Protein AF-A0A6M3IMD1-F1 (afdb_monomer_lite)

Foldseek 3Di:
DDDDPQFPDKDFDADPVRHTDQWIWTQGPVRDIDTDGVVPVDDDDPVVVVVVQVVVCVVVVHHDDDPDPPPPPDDD

Structure (mmCIF, N/CA/C/O backbone):
data_AF-A0A6M3IMD1-F1
#
_entry.id   AF-A0A6M3IMD1-F1
#
loop_
_atom_site.group_PDB
_atom_site.id
_atom_site.type_symbol
_atom_site.label_atom_id
_atom_site.label_alt_id
_atom_site.label_comp_id
_atom_site.label_asym_id
_atom_site.label_entity_id
_atom_site.label_seq_id
_atom_site.pdbx_PDB_ins_code
_atom_site.Cartn_x
_atom_site.Cartn_y
_atom_site.Cartn_z
_atom_site.occupancy
_atom_site.B_iso_or_equiv
_atom_site.auth_seq_id
_atom_site.auth_comp_id
_atom_site.auth_asym_id
_atom_site.auth_atom_id
_atom_site.pdbx_PDB_model_num
ATOM 1 N N . TRP A 1 1 ? -9.352 -8.192 3.854 1.00 56.94 1 TRP A N 1
ATOM 2 C CA . TRP A 1 1 ? -8.104 -7.413 3.694 1.00 56.94 1 TRP A CA 1
ATOM 3 C C . TRP A 1 1 ? -6.966 -8.128 4.404 1.00 56.94 1 TRP A C 1
ATOM 5 O O . TRP A 1 1 ? -7.155 -8.526 5.544 1.00 56.94 1 TRP A O 1
ATOM 15 N N . LYS A 1 2 ? -5.812 -8.318 3.754 1.00 69.75 2 LYS A N 1
ATOM 16 C CA . LYS A 1 2 ? -4.637 -8.979 4.348 1.00 69.75 2 LYS A CA 1
ATOM 17 C C . LYS A 1 2 ? -3.517 -7.948 4.483 1.00 69.75 2 LYS A C 1
ATOM 19 O O . LYS A 1 2 ? -3.146 -7.329 3.492 1.00 69.75 2 LYS A O 1
ATOM 24 N N . LYS A 1 3 ? -3.018 -7.723 5.702 1.00 77.06 3 LYS A N 1
ATOM 25 C CA . LYS A 1 3 ? -1.862 -6.842 5.932 1.00 77.06 3 LYS A CA 1
ATOM 26 C C . LYS A 1 3 ? -0.605 -7.579 5.474 1.00 77.06 3 LYS A C 1
ATOM 28 O O . LYS A 1 3 ? -0.343 -8.680 5.957 1.00 77.06 3 LYS A O 1
ATOM 33 N N . VAL A 1 4 ? 0.151 -6.984 4.557 1.00 82.38 4 VAL A N 1
ATOM 34 C CA . VAL A 1 4 ? 1.489 -7.470 4.203 1.00 82.38 4 VAL A CA 1
ATOM 35 C C . VAL A 1 4 ? 2.438 -6.999 5.307 1.00 82.38 4 VAL A C 1
ATOM 37 O O . VAL A 1 4 ? 2.481 -5.810 5.617 1.00 82.38 4 VAL A O 1
ATOM 40 N N . LYS A 1 5 ? 3.103 -7.940 5.981 1.00 86.19 5 LYS A N 1
ATOM 41 C CA . LYS A 1 5 ? 4.078 -7.663 7.049 1.00 86.19 5 LYS A CA 1
ATOM 42 C C . LYS A 1 5 ? 5.494 -7.694 6.471 1.00 86.19 5 LYS A C 1
ATOM 44 O O . LYS A 1 5 ? 5.705 -8.341 5.451 1.00 86.19 5 LYS A O 1
ATOM 49 N N . GLY A 1 6 ? 6.432 -7.027 7.143 1.00 89.19 6 GLY A N 1
ATOM 50 C CA . GLY A 1 6 ? 7.845 -7.031 6.753 1.00 89.19 6 GLY A CA 1
ATOM 51 C C . GLY A 1 6 ? 8.117 -6.307 5.436 1.00 89.19 6 GLY A C 1
ATOM 52 O O . GLY A 1 6 ? 8.976 -6.741 4.680 1.00 89.19 6 GLY A O 1
ATOM 53 N N . VAL A 1 7 ? 7.349 -5.255 5.129 1.00 92.25 7 VAL A N 1
ATOM 54 C CA . VAL A 1 7 ? 7.599 -4.384 3.973 1.00 92.25 7 VAL A CA 1
ATOM 55 C C . VAL A 1 7 ? 8.701 -3.397 4.347 1.00 92.25 7 VAL A C 1
ATOM 57 O O . VA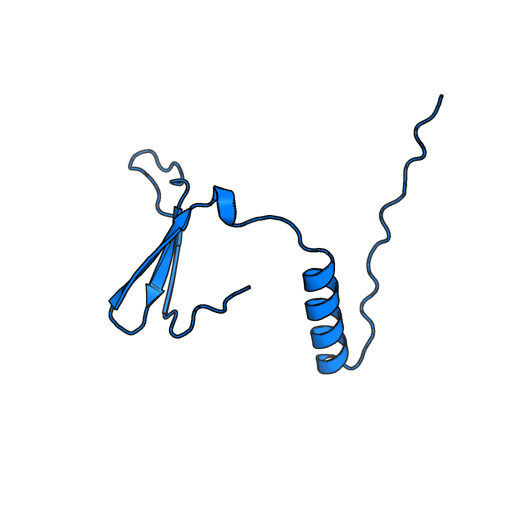L A 1 7 ? 8.542 -2.638 5.300 1.00 92.25 7 VAL A O 1
ATOM 60 N N . THR A 1 8 ? 9.796 -3.406 3.595 1.00 95.31 8 THR A N 1
ATOM 61 C CA . THR A 1 8 ? 10.952 -2.515 3.778 1.00 95.31 8 THR A CA 1
ATOM 62 C C . THR A 1 8 ? 10.928 -1.319 2.836 1.00 95.31 8 THR A C 1
ATOM 64 O O . THR A 1 8 ? 11.566 -0.308 3.111 1.00 95.31 8 THR A O 1
ATOM 67 N N . GLY A 1 9 ? 10.170 -1.411 1.745 1.00 91.62 9 GLY A N 1
ATOM 68 C CA . GLY A 1 9 ? 9.962 -0.314 0.811 1.00 91.62 9 GLY A CA 1
ATOM 69 C C . GLY A 1 9 ? 8.863 -0.626 -0.194 1.00 91.62 9 GLY A C 1
ATOM 70 O O . GLY A 1 9 ? 8.422 -1.770 -0.329 1.00 91.62 9 GLY A O 1
ATOM 71 N N . ASP A 1 10 ? 8.435 0.394 -0.921 1.00 91.00 10 ASP A N 1
ATOM 72 C CA . ASP A 1 10 ? 7.460 0.274 -1.992 1.00 91.00 10 ASP A CA 1
ATOM 73 C C . ASP A 1 10 ? 7.818 1.183 -3.167 1.00 91.00 10 ASP A C 1
ATOM 75 O O . ASP A 1 10 ? 8.462 2.216 -3.004 1.00 91.00 10 ASP A O 1
ATOM 79 N N . THR A 1 11 ? 7.429 0.776 -4.372 1.00 89.69 11 THR A N 1
ATOM 80 C CA . THR A 1 11 ? 7.616 1.595 -5.569 1.00 89.69 11 THR A CA 1
ATOM 81 C C . THR A 1 11 ? 6.548 1.316 -6.619 1.00 89.69 11 THR A C 1
ATOM 83 O O . THR A 1 11 ? 5.885 0.272 -6.609 1.00 89.69 11 THR A O 1
ATOM 86 N N . ILE A 1 12 ? 6.392 2.262 -7.538 1.00 87.06 12 ILE A N 1
ATOM 87 C CA . ILE A 1 12 ? 5.675 2.081 -8.796 1.00 87.06 12 ILE A CA 1
ATOM 88 C C . ILE A 1 12 ? 6.750 1.951 -9.867 1.00 87.06 12 ILE A C 1
ATOM 90 O O . ILE A 1 12 ? 7.627 2.804 -9.975 1.00 87.06 12 ILE A O 1
ATOM 94 N N . VAL A 1 13 ? 6.719 0.852 -10.615 1.00 84.25 13 VAL A N 1
ATOM 95 C CA . VAL A 1 13 ? 7.706 0.628 -11.675 1.00 84.25 13 VAL A CA 1
ATOM 96 C C . VAL A 1 13 ? 7.341 1.507 -12.858 1.00 84.25 13 VAL A C 1
ATOM 98 O O . VAL A 1 13 ? 6.181 1.545 -13.256 1.00 84.25 13 VAL A O 1
ATOM 101 N N . GLU A 1 14 ? 8.318 2.197 -13.427 1.00 85.81 14 GLU A N 1
ATOM 102 C CA . GLU A 1 14 ? 8.160 2.952 -14.665 1.00 85.81 14 GLU A CA 1
ATOM 103 C C . GLU A 1 14 ? 8.819 2.192 -15.819 1.00 85.81 14 GLU A C 1
ATOM 105 O O . GLU A 1 14 ? 9.798 1.471 -15.638 1.00 85.81 14 GLU A O 1
ATOM 110 N N . THR A 1 15 ? 8.244 2.324 -17.007 1.00 82.06 15 THR A N 1
ATOM 111 C CA . THR A 1 15 ? 8.866 1.892 -18.264 1.00 82.06 15 THR A CA 1
ATOM 112 C C . THR A 1 15 ? 9.952 2.882 -18.686 1.00 82.06 15 THR A C 1
ATOM 114 O O . THR A 1 15 ? 9.982 4.010 -18.197 1.00 82.06 15 THR A O 1
ATOM 117 N N . ASP A 1 16 ? 10.779 2.510 -19.666 1.00 84.88 16 ASP A N 1
ATOM 118 C CA . ASP A 1 16 ? 11.840 3.371 -20.225 1.00 84.88 16 ASP A CA 1
ATOM 119 C C . ASP A 1 16 ? 11.326 4.718 -20.779 1.00 84.88 16 ASP A C 1
ATOM 121 O O . ASP A 1 16 ? 12.093 5.661 -20.951 1.00 84.88 16 ASP A O 1
ATOM 125 N N . ASN A 1 17 ? 10.016 4.827 -21.028 1.00 86.81 17 ASN A N 1
ATOM 126 C CA . ASN A 1 17 ? 9.341 6.050 -21.469 1.00 86.81 17 ASN A CA 1
ATOM 127 C C . ASN A 1 17 ? 8.726 6.856 -20.304 1.00 86.81 17 ASN A C 1
ATOM 129 O O . ASN A 1 17 ? 7.813 7.652 -20.532 1.00 86.81 17 ASN A O 1
ATOM 133 N N . ASN A 1 18 ? 9.146 6.608 -19.059 1.00 80.19 18 ASN A N 1
ATOM 134 C CA . ASN A 1 18 ? 8.593 7.183 -17.824 1.00 80.19 18 ASN A CA 1
ATOM 135 C C . ASN A 1 18 ? 7.077 6.956 -17.644 1.00 80.19 18 ASN A C 1
ATOM 137 O O . ASN A 1 18 ? 6.399 7.698 -16.932 1.00 80.19 18 ASN A O 1
ATOM 141 N N . GLN A 1 19 ? 6.497 5.941 -18.294 1.00 81.06 19 GLN A N 1
ATOM 142 C CA . GLN A 1 19 ? 5.111 5.553 -18.023 1.00 81.06 19 GLN A CA 1
ATOM 143 C C . GLN A 1 19 ? 5.072 4.548 -16.881 1.00 81.06 19 GLN A C 1
ATOM 145 O O . GLN A 1 19 ? 5.704 3.495 -16.975 1.00 81.06 19 GLN A O 1
ATOM 150 N N . ALA A 1 20 ? 4.285 4.844 -15.846 1.00 76.88 20 ALA A N 1
ATOM 151 C CA . ALA A 1 20 ? 4.018 3.918 -14.755 1.00 76.88 20 ALA A CA 1
ATOM 152 C C . ALA A 1 20 ? 3.426 2.604 -15.290 1.00 76.88 20 ALA A C 1
ATOM 154 O O . ALA A 1 20 ? 2.351 2.580 -15.896 1.00 76.88 20 ALA A O 1
ATOM 155 N N . MET A 1 21 ? 4.115 1.497 -15.035 1.00 81.56 21 MET A N 1
ATOM 156 C CA . MET A 1 21 ? 3.571 0.162 -15.210 1.00 81.56 21 MET A CA 1
ATOM 157 C C . MET A 1 21 ? 2.390 -0.031 -14.254 1.00 81.56 21 MET A C 1
ATOM 159 O O . MET A 1 21 ? 2.396 0.483 -13.132 1.00 81.56 21 MET A O 1
ATOM 163 N N . PRO A 1 22 ? 1.370 -0.814 -14.640 1.00 83.62 22 PRO A N 1
ATOM 164 C CA . PRO A 1 22 ? 0.187 -1.035 -13.818 1.00 83.62 22 PRO A CA 1
ATOM 165 C C . PRO A 1 22 ? 0.455 -2.029 -12.673 1.00 83.62 22 PRO A C 1
ATOM 167 O O . PRO A 1 22 ? -0.395 -2.862 -12.372 1.00 83.62 22 PRO A O 1
ATOM 170 N N . VAL A 1 23 ? 1.620 -1.956 -12.026 1.00 86.88 23 VAL A N 1
ATOM 171 C CA . VAL A 1 23 ? 2.046 -2.797 -10.903 1.00 86.88 23 VAL A CA 1
ATOM 172 C C . VAL A 1 23 ? 2.722 -1.928 -9.843 1.00 86.88 23 VAL A C 1
ATOM 174 O O . VAL A 1 23 ? 3.636 -1.159 -10.136 1.00 86.88 23 VAL A O 1
ATOM 177 N N . ARG A 1 24 ? 2.296 -2.091 -8.588 1.00 88.25 24 ARG A N 1
ATOM 178 C CA . ARG A 1 24 ? 3.031 -1.624 -7.408 1.00 88.25 24 ARG A CA 1
ATOM 179 C C . ARG A 1 24 ? 3.870 -2.772 -6.875 1.00 88.25 24 ARG A C 1
ATOM 181 O O . ARG A 1 24 ? 3.354 -3.875 -6.705 1.00 88.25 24 ARG A O 1
ATOM 188 N N . VAL A 1 25 ? 5.127 -2.505 -6.565 1.00 91.25 25 VAL A N 1
ATOM 189 C CA . VAL A 1 25 ? 6.048 -3.504 -6.022 1.00 91.25 25 VAL A CA 1
ATOM 190 C C . VAL A 1 25 ? 6.312 -3.189 -4.560 1.00 91.25 25 VAL A C 1
ATOM 192 O O . VAL A 1 25 ? 6.684 -2.067 -4.224 1.00 91.25 25 VAL A O 1
ATOM 195 N N . LEU A 1 26 ? 6.112 -4.179 -3.693 1.00 93.19 26 LEU A N 1
ATOM 196 C CA . LEU A 1 26 ? 6.519 -4.130 -2.291 1.00 93.19 26 LEU A CA 1
ATOM 197 C C . LEU A 1 26 ? 7.808 -4.931 -2.120 1.00 93.19 26 LEU A C 1
ATOM 199 O O . LEU A 1 26 ? 7.862 -6.096 -2.514 1.00 93.19 26 LEU A O 1
ATOM 203 N N . PHE A 1 27 ? 8.821 -4.328 -1.510 1.00 94.56 27 PHE A N 1
ATOM 204 C CA . PHE A 1 27 ? 10.056 -5.003 -1.123 1.00 94.56 27 PHE A CA 1
ATOM 205 C C . PHE A 1 27 ? 9.913 -5.537 0.297 1.00 94.56 27 PHE A C 1
ATOM 207 O O . PHE A 1 27 ? 9.454 -4.816 1.185 1.00 94.56 27 PHE A O 1
ATOM 214 N N . LEU A 1 28 ? 10.280 -6.799 0.506 1.00 94.56 28 LEU A N 1
ATOM 215 C CA . LEU A 1 28 ? 10.163 -7.469 1.796 1.00 94.56 28 LEU A CA 1
ATOM 216 C C . LEU A 1 28 ? 11.529 -7.625 2.483 1.00 94.56 28 LEU A C 1
ATOM 218 O O . LEU A 1 28 ? 12.580 -7.585 1.842 1.00 94.56 28 LEU A O 1
ATOM 222 N N . GLU A 1 29 ? 11.527 -7.830 3.800 1.00 94.75 29 GLU A N 1
ATOM 223 C CA . GLU A 1 29 ? 12.7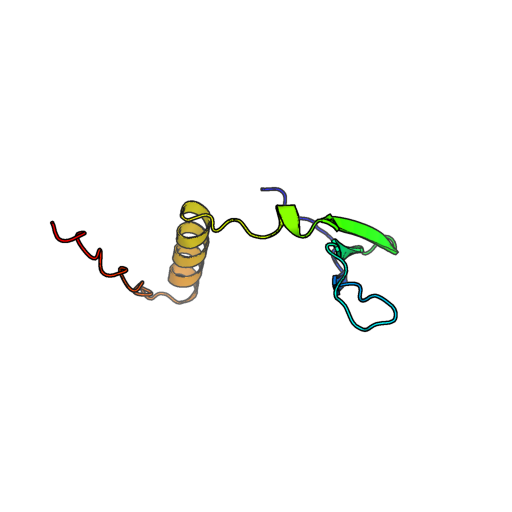42 -8.043 4.611 1.00 94.75 29 GLU A CA 1
ATOM 224 C C . GLU A 1 29 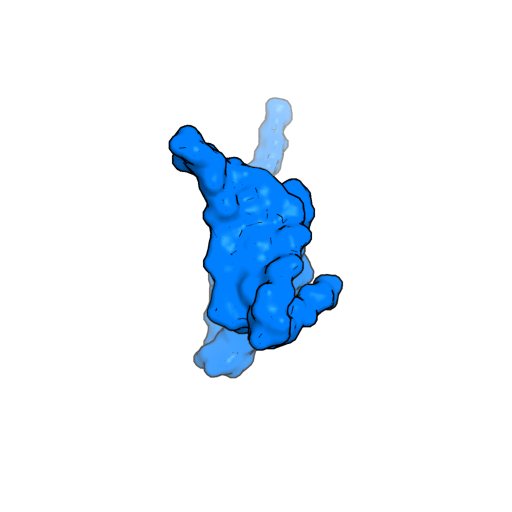? 13.568 -9.251 4.145 1.00 94.75 29 GLU A C 1
ATOM 226 O O . GLU A 1 29 ? 14.798 -9.226 4.178 1.00 94.75 29 GLU A O 1
ATOM 231 N N . ASN A 1 30 ? 12.901 -10.291 3.641 1.00 93.88 30 ASN A N 1
ATOM 232 C CA . ASN A 1 30 ? 13.540 -11.485 3.084 1.00 93.88 30 ASN A CA 1
ATOM 233 C C . ASN A 1 30 ? 14.108 -11.274 1.664 1.00 93.88 30 ASN A C 1
ATOM 235 O O . ASN A 1 30 ? 14.533 -12.239 1.034 1.00 93.88 30 ASN A O 1
ATOM 239 N N . LYS A 1 31 ? 14.141 -10.026 1.172 1.00 88.38 31 LYS A N 1
ATOM 240 C CA . LYS A 1 31 ? 14.576 -9.621 -0.178 1.00 88.38 31 LYS A CA 1
ATOM 241 C C . LYS A 1 31 ? 13.669 -10.102 -1.315 1.00 88.38 31 LYS A C 1
ATOM 243 O O . LYS A 1 31 ? 13.993 -9.870 -2.480 1.00 88.38 31 LYS A O 1
ATOM 248 N N . GLU A 1 32 ? 12.536 -10.725 -1.005 1.00 92.56 32 GLU A N 1
ATOM 249 C CA . GLU A 1 32 ? 11.507 -11.013 -1.998 1.00 92.56 32 GLU A CA 1
ATOM 250 C C . GLU A 1 32 ? 10.737 -9.742 -2.372 1.00 92.56 32 GLU A C 1
ATOM 252 O O . GLU A 1 32 ? 10.804 -8.703 -1.703 1.00 92.56 32 GLU A O 1
ATOM 257 N N . ARG A 1 33 ? 9.999 -9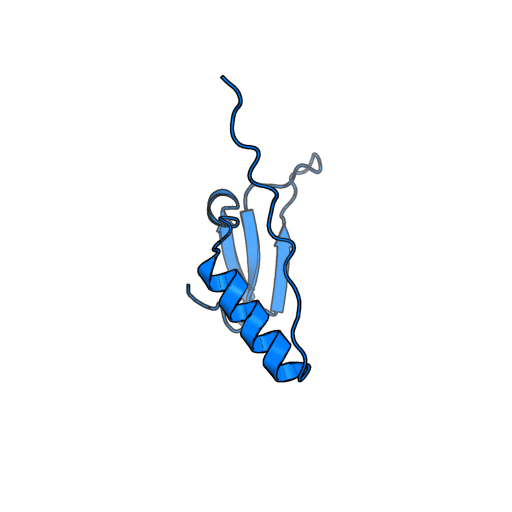.835 -3.480 1.00 91.25 33 ARG A N 1
ATOM 258 C CA . ARG A 1 33 ? 9.176 -8.751 -4.010 1.00 91.25 33 ARG A CA 1
ATOM 259 C C . ARG A 1 33 ? 7.762 -9.252 -4.228 1.00 91.25 33 ARG A C 1
ATOM 261 O O . ARG A 1 33 ? 7.566 -10.339 -4.764 1.00 91.25 33 ARG A O 1
ATOM 268 N N . LEU A 1 34 ? 6.789 -8.445 -3.828 1.00 90.75 34 LEU A N 1
ATOM 269 C CA . LEU A 1 34 ? 5.379 -8.722 -4.056 1.00 90.75 34 LEU A CA 1
ATOM 270 C C . LEU A 1 34 ? 4.830 -7.710 -5.059 1.00 90.75 34 LEU A C 1
ATOM 272 O O . LEU A 1 34 ? 4.798 -6.510 -4.787 1.00 90.75 34 LEU A O 1
ATOM 276 N N . GLU A 1 35 ? 4.410 -8.209 -6.218 1.00 89.75 35 GLU A N 1
ATOM 277 C CA . GLU A 1 35 ? 3.842 -7.408 -7.299 1.00 89.75 35 GLU A CA 1
ATOM 278 C C . GLU A 1 35 ? 2.318 -7.369 -7.178 1.00 89.75 35 GLU A C 1
ATOM 280 O O . GLU A 1 35 ? 1.645 -8.401 -7.176 1.00 89.75 35 GLU A O 1
ATOM 285 N N . ILE A 1 36 ? 1.763 -6.165 -7.052 1.00 86.50 36 ILE A N 1
ATOM 286 C CA . ILE A 1 36 ? 0.326 -5.936 -6.921 1.00 86.50 36 ILE A CA 1
ATOM 287 C C . ILE A 1 36 ? -0.153 -5.189 -8.162 1.00 86.50 36 ILE A C 1
ATOM 289 O O . ILE A 1 36 ? 0.203 -4.018 -8.326 1.00 86.50 36 ILE A O 1
ATOM 293 N N . PRO A 1 37 ? -0.988 -5.799 -9.022 1.00 86.00 37 PRO A N 1
ATOM 294 C CA . PRO A 1 37 ? -1.535 -5.079 -10.159 1.00 86.00 37 PRO A CA 1
ATOM 295 C C . PRO A 1 37 ? -2.404 -3.909 -9.681 1.00 86.00 37 PRO A C 1
ATOM 297 O O . PRO A 1 37 ? -3.271 -4.062 -8.815 1.00 86.00 37 PRO A O 1
ATOM 300 N N . MET A 1 38 ? -2.186 -2.724 -10.250 1.00 79.12 38 MET A N 1
ATOM 301 C CA . MET A 1 38 ? -2.862 -1.488 -9.846 1.00 79.12 38 MET A CA 1
ATOM 302 C C . MET A 1 38 ? -4.368 -1.499 -10.115 1.00 79.12 38 MET A C 1
ATOM 304 O O . MET A 1 38 ? -5.115 -0.803 -9.431 1.00 79.12 38 MET A O 1
ATOM 308 N N . SER A 1 39 ? -4.839 -2.363 -11.014 1.00 75.38 39 SER A N 1
ATOM 309 C CA . SER A 1 39 ? -6.267 -2.637 -11.209 1.00 75.38 39 SER A CA 1
ATOM 310 C C . SER A 1 39 ? -6.967 -3.151 -9.942 1.00 75.38 39 SER A C 1
ATOM 312 O O . SER A 1 39 ? -8.168 -2.937 -9.777 1.00 75.38 39 SER A O 1
ATOM 314 N N . PHE A 1 40 ? -6.232 -3.780 -9.018 1.00 66.69 40 PHE A N 1
ATOM 315 C CA . PHE A 1 40 ? -6.754 -4.243 -7.730 1.00 66.69 40 PHE A CA 1
ATOM 316 C C . PHE A 1 40 ? -6.603 -3.213 -6.600 1.00 66.69 40 PHE A C 1
ATOM 318 O O . PHE A 1 40 ? -7.182 -3.402 -5.531 1.00 66.69 40 PHE A O 1
ATOM 325 N N . LEU A 1 41 ? -5.826 -2.140 -6.797 1.00 63.59 41 LEU A N 1
ATOM 326 C CA . LEU A 1 41 ? -5.294 -1.339 -5.690 1.00 63.59 41 LEU A CA 1
ATOM 327 C C . LEU A 1 41 ? -6.235 -0.268 -5.136 1.00 63.59 41 LEU A C 1
ATOM 329 O O . LEU A 1 41 ? -6.008 0.182 -4.015 1.00 63.59 41 LEU A O 1
ATOM 333 N N . ILE A 1 42 ? -7.282 0.152 -5.855 1.00 64.38 42 ILE A N 1
ATOM 334 C CA . ILE A 1 42 ? -8.083 1.302 -5.408 1.00 64.38 42 ILE A CA 1
ATOM 335 C C . ILE A 1 42 ? -9.572 1.095 -5.687 1.00 64.38 42 ILE A C 1
ATOM 337 O O . ILE A 1 42 ? -10.144 1.633 -6.631 1.00 64.38 42 ILE A O 1
ATOM 341 N N . ARG A 1 43 ? -10.239 0.343 -4.810 1.00 67.88 43 ARG A N 1
ATOM 342 C CA . ARG A 1 43 ? -11.665 0.571 -4.559 1.00 67.88 43 ARG A CA 1
ATOM 343 C C . ARG A 1 43 ? -11.793 1.266 -3.221 1.00 67.88 43 ARG A C 1
ATOM 345 O O . ARG A 1 43 ? -11.326 0.750 -2.206 1.00 67.88 43 ARG A O 1
ATOM 352 N N . PHE A 1 44 ? -12.420 2.438 -3.229 1.00 75.88 44 PHE A N 1
ATOM 353 C CA . PHE A 1 44 ? -12.818 3.088 -1.991 1.00 75.88 44 PHE A CA 1
ATOM 354 C C . PHE A 1 44 ? -13.709 2.123 -1.200 1.00 75.88 44 PHE A C 1
ATOM 356 O O . PHE A 1 44 ? -14.718 1.641 -1.716 1.00 75.88 44 PHE A O 1
ATOM 363 N N . SER A 1 45 ? -13.315 1.820 0.036 1.00 81.44 45 SER A N 1
ATOM 364 C CA . SER A 1 45 ? -14.136 1.065 0.978 1.00 81.44 45 SER A CA 1
ATOM 365 C C . SER A 1 45 ? -14.653 2.032 2.031 1.00 81.44 45 SER A C 1
ATOM 367 O O . SER A 1 45 ? -13.876 2.585 2.809 1.00 81.44 45 SER A O 1
ATOM 369 N N . GLN A 1 46 ? -15.968 2.237 2.032 1.00 85.50 46 GLN A N 1
ATOM 370 C CA . GLN A 1 46 ? -16.635 3.108 2.993 1.00 85.50 46 GLN A CA 1
ATOM 371 C C . GLN A 1 46 ? -16.494 2.582 4.427 1.00 85.50 46 GLN A C 1
ATOM 373 O O . GLN A 1 46 ? -16.254 3.366 5.335 1.00 85.50 46 GLN A O 1
ATOM 378 N N . GLU A 1 47 ? -16.597 1.266 4.614 1.00 87.38 47 GLU A N 1
ATOM 379 C CA . GLU A 1 47 ? -16.379 0.598 5.902 1.00 87.38 47 GLU A CA 1
ATOM 380 C C . GLU A 1 47 ? -14.985 0.927 6.450 1.00 87.38 47 GLU A C 1
ATOM 382 O O . GLU A 1 47 ? -14.852 1.516 7.516 1.00 87.38 47 GLU A O 1
ATOM 387 N N . ARG A 1 48 ? -13.946 0.699 5.638 1.00 82.56 48 ARG A N 1
ATOM 388 C CA . ARG A 1 48 ? -12.556 0.957 6.032 1.00 82.56 48 ARG A CA 1
ATOM 389 C C . ARG A 1 48 ? -12.271 2.434 6.295 1.00 82.56 48 ARG A C 1
ATOM 391 O O . ARG A 1 48 ? -11.414 2.759 7.109 1.00 82.56 48 ARG A O 1
ATOM 398 N N . PHE A 1 49 ? -12.948 3.329 5.581 1.00 89.31 49 PHE A N 1
ATOM 399 C CA . PHE A 1 49 ? -12.859 4.759 5.849 1.00 89.31 49 PHE A CA 1
ATOM 400 C C . PHE A 1 49 ? -13.340 5.090 7.269 1.00 89.31 49 PHE A C 1
ATOM 402 O O . PHE A 1 49 ? -12.662 5.841 7.967 1.00 89.31 49 PHE A O 1
ATOM 409 N N . TYR A 1 50 ? -14.467 4.516 7.703 1.00 92.44 50 TYR A N 1
ATOM 410 C CA . TYR A 1 50 ? -14.971 4.724 9.059 1.00 92.44 50 TYR A CA 1
ATOM 411 C C . TYR A 1 50 ? -14.102 4.033 10.113 1.00 92.44 50 TYR A C 1
ATOM 413 O O . TYR A 1 50 ? -13.784 4.681 11.100 1.00 92.44 50 TYR A O 1
ATOM 421 N N . ASP A 1 51 ? -13.600 2.819 9.861 1.00 91.38 51 ASP A N 1
ATOM 422 C CA . ASP A 1 51 ? -12.666 2.146 10.782 1.00 91.38 51 ASP A CA 1
ATOM 423 C C . ASP A 1 51 ? -11.416 3.000 11.062 1.00 91.38 51 ASP A C 1
ATOM 425 O O . ASP A 1 51 ? -10.995 3.168 12.206 1.00 91.38 51 ASP A O 1
ATOM 429 N N . ILE A 1 52 ? -10.816 3.565 10.005 1.00 90.44 52 ILE A N 1
ATOM 430 C CA . ILE A 1 52 ? -9.631 4.426 10.124 1.00 90.44 52 ILE A CA 1
ATOM 431 C C . ILE A 1 52 ? -9.983 5.725 10.848 1.00 90.44 52 ILE A C 1
ATOM 433 O O . ILE A 1 52 ? -9.225 6.171 11.707 1.00 90.44 52 ILE A O 1
ATOM 437 N N . LYS A 1 53 ? -11.123 6.337 10.509 1.00 92.75 53 LYS A N 1
ATOM 438 C CA . LYS A 1 53 ? -11.595 7.549 11.178 1.00 92.75 53 LYS A CA 1
ATOM 439 C C . LYS A 1 53 ? -11.756 7.307 12.678 1.00 92.75 53 LYS A C 1
ATOM 441 O O . LYS A 1 53 ? -11.243 8.105 13.452 1.00 92.75 53 LYS A O 1
ATOM 446 N N . ASP A 1 54 ? -12.421 6.228 13.073 1.00 94.00 54 ASP A N 1
ATOM 447 C CA . ASP A 1 54 ? -12.698 5.922 14.476 1.00 94.00 54 ASP A CA 1
ATOM 448 C C . ASP A 1 54 ? -11.396 5.683 15.254 1.00 94.00 54 ASP A C 1
ATOM 450 O O . ASP A 1 54 ? -11.232 6.209 16.354 1.00 94.00 54 ASP A O 1
ATOM 454 N N . GLN A 1 55 ? -10.424 4.977 14.660 1.00 93.50 55 GLN A N 1
ATOM 455 C CA . GLN A 1 55 ? -9.096 4.812 15.259 1.00 93.50 55 GLN A CA 1
ATOM 456 C C . GLN A 1 55 ? -8.391 6.164 15.453 1.00 93.50 55 GLN A C 1
ATOM 458 O O . GLN A 1 55 ? -7.867 6.449 16.528 1.00 93.50 55 GLN A O 1
ATOM 463 N N . MET A 1 56 ? -8.404 7.024 14.435 1.00 91.50 56 MET A N 1
ATOM 464 C CA . MET A 1 56 ? -7.778 8.341 14.529 1.00 91.50 56 MET A CA 1
ATOM 465 C C . MET A 1 56 ? -8.503 9.260 15.531 1.00 91.50 56 MET A C 1
ATOM 467 O O . MET A 1 56 ? -7.854 10.061 16.199 1.00 91.50 56 MET A O 1
ATOM 471 N N . GLU A 1 57 ? -9.831 9.170 15.659 1.00 96.19 57 GLU A N 1
ATOM 472 C CA . GLU A 1 57 ? -10.602 9.918 16.665 1.00 96.19 57 GLU A CA 1
ATOM 473 C C . GLU A 1 57 ? -10.258 9.462 18.089 1.00 96.19 57 GLU A C 1
ATOM 475 O O . GLU A 1 57 ? -10.143 10.299 18.985 1.00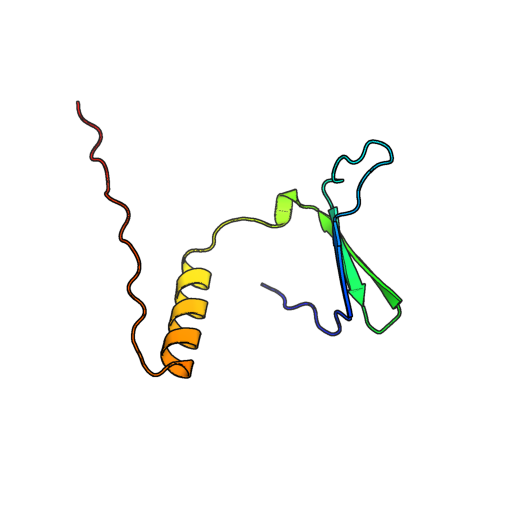 96.19 57 GLU A O 1
ATOM 480 N N . GLN A 1 58 ? -10.042 8.158 18.294 1.00 94.75 58 GLN A N 1
ATOM 481 C CA . GLN A 1 58 ? -9.579 7.606 19.571 1.00 94.75 58 GLN A CA 1
ATOM 482 C C . GLN A 1 58 ? -8.165 8.081 19.921 1.00 94.75 58 GLN A C 1
ATOM 484 O O . GLN A 1 58 ? -7.929 8.502 21.050 1.00 94.75 58 GLN A O 1
ATOM 489 N N . GLU A 1 59 ? -7.238 8.052 18.960 1.00 93.44 59 GLU A N 1
ATOM 490 C CA . GLU A 1 59 ? -5.853 8.506 19.154 1.00 93.44 59 GLU A CA 1
ATOM 491 C C . GLU A 1 59 ? -5.772 10.016 19.422 1.00 93.44 59 GLU A C 1
ATOM 493 O O . GLU A 1 59 ? -4.996 10.459 20.268 1.00 93.44 59 GLU A O 1
ATOM 498 N N . ALA A 1 60 ? -6.588 10.811 18.728 1.00 92.50 60 ALA A N 1
ATOM 499 C CA . ALA A 1 60 ? -6.611 12.263 18.877 1.00 92.50 60 ALA A CA 1
ATOM 500 C C . ALA A 1 60 ? -7.490 12.750 20.046 1.00 92.50 60 ALA A C 1
ATOM 502 O O . ALA A 1 60 ? -7.424 13.926 20.401 1.00 92.50 60 ALA A O 1
ATOM 503 N N . GLY A 1 61 ? -8.343 11.889 20.612 1.00 95.12 61 GLY A N 1
ATOM 504 C CA . GLY A 1 61 ? -9.301 12.250 21.663 1.00 95.12 61 GLY A CA 1
ATOM 505 C C . GLY A 1 61 ? -10.374 13.253 21.218 1.00 95.12 61 GLY A C 1
ATOM 506 O O . GLY A 1 61 ? -10.993 13.905 22.057 1.00 95.12 61 GLY A O 1
ATOM 507 N N . GLN A 1 62 ? -10.586 13.412 19.909 1.00 91.88 62 GLN A N 1
ATOM 508 C CA . GLN A 1 62 ? -11.521 14.383 19.343 1.00 91.88 62 GLN A CA 1
ATOM 509 C C . GLN A 1 62 ? -12.192 13.846 18.080 1.00 91.88 62 GLN A C 1
ATOM 511 O O . GLN A 1 62 ? -11.604 13.080 17.320 1.00 91.88 62 GLN A O 1
ATOM 516 N N . THR A 1 63 ? -13.421 14.295 17.824 1.00 92.31 63 THR A N 1
ATOM 517 C CA . THR A 1 63 ? -14.178 13.906 16.629 1.00 92.31 63 THR A CA 1
ATOM 518 C C . THR A 1 63 ? -13.663 14.614 15.376 1.00 92.31 63 THR A C 1
ATOM 520 O O . THR A 1 63 ? -13.437 15.825 15.393 1.00 92.31 63 THR A O 1
ATOM 523 N N . MET A 1 64 ? -13.580 13.893 14.260 1.00 90.06 64 MET A N 1
ATOM 524 C CA . MET A 1 64 ? -13.220 14.397 12.939 1.00 90.06 64 MET A CA 1
ATOM 525 C C . MET A 1 64 ? -14.451 14.438 12.022 1.00 90.06 64 MET A C 1
ATOM 527 O O . MET A 1 64 ? -14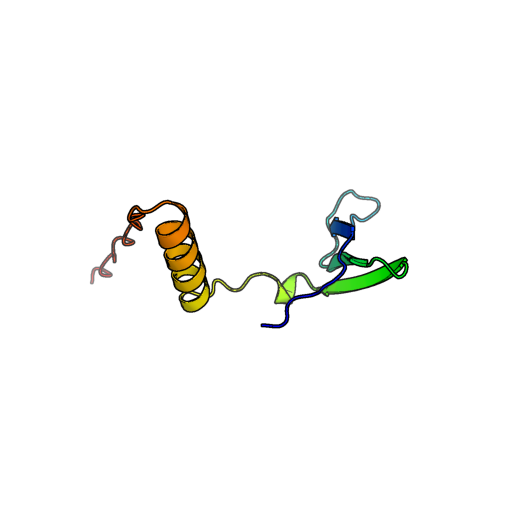.922 13.401 11.540 1.00 90.06 64 MET A O 1
ATOM 531 N N . PRO A 1 65 ? -15.004 15.631 11.742 1.00 88.12 65 PRO A N 1
ATOM 532 C CA . PRO A 1 65 ? -16.195 15.755 10.918 1.00 88.12 65 PRO A CA 1
ATOM 533 C C . PRO A 1 65 ? -15.895 15.394 9.461 1.00 88.12 65 PRO A C 1
ATOM 535 O O . PRO A 1 65 ? -14.944 15.881 8.851 1.00 88.12 65 PRO A O 1
ATOM 538 N N . THR A 1 66 ? -16.758 14.573 8.868 1.00 86.12 66 THR A N 1
ATOM 539 C CA . THR A 1 66 ? -16.677 14.221 7.447 1.00 86.12 66 THR A CA 1
ATOM 540 C C . THR A 1 66 ? -17.625 15.111 6.649 1.00 86.12 66 THR A C 1
ATOM 542 O O . THR A 1 66 ? -18.777 15.323 7.039 1.00 86.12 66 THR A O 1
ATOM 545 N N . LYS A 1 67 ? -17.165 15.670 5.520 1.00 80.25 67 LYS A N 1
ATOM 546 C CA . LYS A 1 67 ? -18.050 16.412 4.610 1.00 80.25 67 LYS A CA 1
ATOM 547 C C . LYS A 1 67 ? -19.078 15.434 4.040 1.00 80.25 67 LYS A C 1
ATOM 549 O O . LYS A 1 67 ? -18.744 14.612 3.191 1.00 80.25 67 LYS A O 1
ATOM 554 N N . LYS A 1 68 ? -20.341 15.537 4.466 1.00 65.88 68 LYS A N 1
ATOM 555 C CA . LYS A 1 68 ? -21.446 14.868 3.769 1.00 65.88 68 LYS A CA 1
ATOM 556 C C . LYS A 1 68 ? -21.519 15.441 2.357 1.00 65.88 68 LYS A C 1
ATOM 558 O O . LYS A 1 68 ? -21.815 16.622 2.181 1.00 65.88 68 LYS A O 1
ATOM 563 N N . GLY A 1 69 ? -21.226 14.610 1.358 1.00 58.81 69 GLY A N 1
ATOM 564 C CA . GLY A 1 69 ? -21.445 14.959 -0.039 1.00 58.81 69 GLY A CA 1
ATOM 565 C C . GLY A 1 69 ? -22.887 15.426 -0.224 1.00 58.81 69 GLY A C 1
ATOM 566 O O . GLY A 1 69 ? -23.830 14.756 0.203 1.00 58.81 69 GLY A O 1
ATOM 567 N N . ARG A 1 70 ? -23.060 16.606 -0.820 1.00 51.75 70 ARG A N 1
ATOM 568 C CA . ARG A 1 70 ? -24.363 17.123 -1.241 1.00 51.75 70 ARG A CA 1
ATOM 569 C C . ARG A 1 70 ? -24.949 16.083 -2.204 1.00 51.75 70 ARG A C 1
ATOM 571 O O . ARG A 1 70 ? -24.430 15.919 -3.302 1.00 51.75 70 ARG A O 1
ATOM 578 N N . ARG A 1 71 ? -25.998 15.354 -1.806 1.00 54.91 71 ARG A N 1
ATOM 579 C CA . ARG A 1 71 ? -26.837 14.615 -2.760 1.00 54.91 71 ARG A CA 1
ATOM 580 C C . ARG A 1 71 ? -27.485 15.671 -3.654 1.00 54.91 71 ARG A C 1
ATOM 582 O O . ARG A 1 71 ? -28.441 16.317 -3.232 1.00 54.91 71 ARG A O 1
ATOM 589 N N . THR A 1 72 ? -26.960 15.889 -4.853 1.00 54.53 72 THR A N 1
ATOM 590 C CA . THR A 1 72 ? -27.748 16.510 -5.915 1.00 54.53 72 THR A CA 1
ATOM 591 C C . THR A 1 72 ? -28.873 15.532 -6.226 1.00 54.53 72 THR A C 1
ATOM 593 O O . THR A 1 72 ? -28.649 14.458 -6.780 1.00 54.53 72 THR A O 1
ATOM 596 N N . LYS A 1 73 ? -30.090 15.856 -5.775 1.00 46.84 73 LYS A N 1
ATOM 597 C CA . LYS A 1 73 ? -31.293 15.262 -6.356 1.00 46.84 73 LYS A CA 1
ATOM 598 C C . LYS A 1 73 ? -31.226 15.575 -7.851 1.00 46.84 73 LYS A C 1
ATOM 600 O O . LYS A 1 73 ? -31.126 16.749 -8.201 1.00 46.84 73 LYS A O 1
ATOM 605 N N . GLY A 1 74 ? -31.190 14.541 -8.690 1.00 45.91 74 GLY A N 1
ATOM 606 C CA . GLY A 1 74 ? -31.411 14.699 -10.123 1.00 45.91 74 GLY A CA 1
ATOM 607 C C . GLY A 1 74 ? -32.738 15.424 -10.311 1.00 45.91 74 GLY A C 1
ATOM 608 O O . GLY A 1 74 ? -33.747 14.988 -9.756 1.00 45.91 74 GLY A O 1
ATOM 609 N N . GLY A 1 75 ? -32.672 16.582 -10.962 1.00 46.75 75 GLY A N 1
ATOM 610 C CA . GLY A 1 75 ? -33.841 17.290 -11.460 1.00 46.75 75 GLY A CA 1
ATOM 611 C C . GLY A 1 75 ? -34.405 16.551 -12.667 1.00 46.75 75 GLY A C 1
ATOM 612 O O . GLY A 1 75 ? -33.653 15.866 -13.361 1.00 46.75 75 GLY A O 1
ATOM 613 N N . GLU A 1 76 ? -35.723 16.679 -12.793 1.00 41.31 76 GLU A N 1
ATOM 614 C CA . GLU A 1 76 ? -36.640 16.114 -13.794 1.00 41.31 76 GLU A CA 1
ATOM 615 C C . GLU A 1 76 ? -36.149 16.128 -15.245 1.00 41.31 76 GLU A C 1
ATOM 617 O O . GLU A 1 76 ? -35.469 17.098 -15.650 1.00 41.31 76 GLU A O 1
#

Secondary structure (DSSP, 8-state):
--PPPSEEEEEEEE-TTSPEEEEEEEEETTS-EEEEEGGGT----HHHHHHHHHHHHHHHTS----------PPP-

Radius of gyration: 18.47 Å; chains: 1; bounding box: 51×29×43 Å

Sequence (76 aa):
WKKVKGVTGDTIVETDNNQAMPVRVLFLENKERLEIPMSFLIRFSQERFYDIKDQMEQEAGQTMPTKKGRRTKGGE

Organism: NCBI:txid1070528

pLDDT: mean 81.98, std 13.84, range [41.31, 96.19]